Protein AF-A0A0D8BU21-F1 (afdb_monomer_lite)

Sequence (133 aa):
MILLAIDSSFLGHYSDKFRKIHNTYLHLLGFDELIDLLNETTKADYLHIQEKYNLKSKIIMNDEGYLETDVALAELQEFFDFPIELPNKQFTLMAQFKTQDAYTYQIQSKDQIPNLISFALTGTRKMKYTTLC

Foldseek 3Di:
DLVCLAVVLLVQCVDPVRNVVSCVVCVVVVNVVVVVVSVVDDSVVSVVVCVVQVNVWDFDADPQQFTDTSGNLVVVVVVDPDRRDGDPDGDDDDFDKDKDKDFCVVPVDPVVPPQWDDKDDPDPGMIMTMHTD

Secondary structure (DSSP, 8-state):
-HHHHGGGGGGGTT-TTTHHHHHHHHHHTT-HHHHHHHHHS-HHHHHHHHHHTTTTPPEEE-TTS-EEE-S-HHHHGGG-SS--------------EEEEEEETTT-S-GGGSTTEEEEEEEETTEEEEEEE-

Structure (mmCIF, N/CA/C/O backbone):
data_AF-A0A0D8BU21-F1
#
_entry.id   AF-A0A0D8BU21-F1
#
loop_
_atom_site.group_PDB
_atom_site.id
_atom_site.type_symbol
_atom_site.label_atom_id
_atom_site.label_alt_id
_atom_site.label_comp_id
_atom_site.label_asym_id
_atom_site.label_entity_id
_atom_site.label_seq_id
_atom_site.pdbx_PDB_ins_code
_atom_site.Cartn_x
_atom_site.Cartn_y
_atom_site.Cartn_z
_atom_site.occupancy
_atom_site.B_iso_or_equiv
_atom_site.auth_seq_id
_atom_site.auth_comp_id
_atom_site.auth_asym_id
_atom_site.auth_atom_id
_atom_site.pdbx_PDB_model_num
ATOM 1 N N . MET A 1 1 ? -12.806 -0.632 10.984 1.00 91.69 1 MET A N 1
ATOM 2 C CA . MET A 1 1 ? -11.362 -0.368 11.220 1.00 91.69 1 MET A CA 1
ATOM 3 C C . MET A 1 1 ? -10.439 -1.155 10.287 1.00 91.69 1 MET A C 1
ATOM 5 O O . MET A 1 1 ? -9.543 -0.541 9.727 1.00 91.69 1 MET A O 1
ATOM 9 N N . ILE A 1 2 ? -10.638 -2.468 10.078 1.00 94.62 2 ILE A N 1
ATOM 10 C CA . ILE A 1 2 ? -9.754 -3.300 9.226 1.00 94.62 2 ILE A CA 1
ATOM 11 C C . ILE A 1 2 ? -9.580 -2.726 7.816 1.00 94.62 2 ILE A C 1
ATOM 13 O O . ILE A 1 2 ? -8.449 -2.563 7.375 1.00 94.62 2 ILE A O 1
ATOM 17 N N . LEU A 1 3 ? -10.670 -2.321 7.154 1.00 93.06 3 LEU A N 1
ATOM 18 C CA . LEU A 1 3 ? -10.612 -1.719 5.815 1.00 93.06 3 LEU A CA 1
ATOM 19 C C . LEU A 1 3 ? -9.682 -0.491 5.741 1.00 93.06 3 LEU A C 1
ATOM 21 O O . LEU A 1 3 ? -8.971 -0.306 4.759 1.00 93.06 3 LEU A O 1
ATOM 25 N N . LEU A 1 4 ? -9.642 0.315 6.805 1.00 96.62 4 LEU A N 1
ATOM 26 C CA . LEU A 1 4 ? -8.767 1.485 6.906 1.00 96.62 4 LEU A CA 1
ATOM 27 C C . LEU A 1 4 ? -7.313 1.116 7.247 1.00 96.62 4 LEU A C 1
ATOM 29 O O . LEU A 1 4 ? -6.389 1.869 6.947 1.00 96.62 4 LEU A O 1
ATOM 33 N N . ALA A 1 5 ? -7.098 -0.034 7.889 1.00 96.81 5 ALA A N 1
ATOM 34 C CA . ALA A 1 5 ? -5.773 -0.549 8.213 1.00 96.81 5 ALA A CA 1
ATOM 35 C C . ALA A 1 5 ? -5.078 -1.185 6.993 1.00 96.81 5 ALA A C 1
ATOM 37 O O . ALA A 1 5 ? -3.846 -1.212 6.945 1.00 96.81 5 ALA A O 1
ATOM 38 N N . ILE A 1 6 ? -5.833 -1.648 5.989 1.00 91.75 6 ILE A N 1
ATOM 39 C CA . ILE A 1 6 ? -5.282 -2.154 4.723 1.00 91.75 6 ILE A CA 1
ATOM 40 C C . ILE A 1 6 ? -4.519 -1.032 4.007 1.00 91.75 6 ILE A C 1
ATOM 42 O O . ILE A 1 6 ? -4.989 0.103 3.916 1.00 91.75 6 ILE A O 1
ATOM 46 N N . ASP A 1 7 ? -3.302 -1.350 3.558 1.00 87.62 7 ASP A N 1
ATOM 47 C CA . ASP A 1 7 ? -2.354 -0.433 2.902 1.00 87.62 7 ASP A CA 1
ATOM 48 C C . ASP A 1 7 ? -2.128 0.904 3.642 1.00 87.62 7 ASP A C 1
ATOM 50 O O . ASP A 1 7 ? -1.687 1.907 3.091 1.00 87.62 7 ASP A O 1
ATOM 54 N N . SER A 1 8 ? -2.396 0.924 4.952 1.00 95.06 8 SER A N 1
ATOM 55 C CA . SER A 1 8 ? -2.289 2.117 5.797 1.00 95.06 8 SER A CA 1
ATOM 56 C C . SER A 1 8 ? -3.138 3.306 5.315 1.00 95.06 8 SER A C 1
ATOM 58 O O . SER A 1 8 ? -2.726 4.455 5.500 1.00 95.06 8 SER A O 1
ATOM 60 N N . SER A 1 9 ? -4.311 3.061 4.718 1.00 94.00 9 SER A N 1
ATOM 61 C CA . SER A 1 9 ? -5.157 4.130 4.161 1.00 94.00 9 SER A CA 1
ATOM 62 C C . SER A 1 9 ? -5.523 5.200 5.204 1.00 94.00 9 SER A C 1
ATOM 64 O O . SER A 1 9 ? -5.494 6.392 4.895 1.00 94.00 9 SER A O 1
ATOM 66 N N . PHE A 1 10 ? -5.673 4.807 6.477 1.00 97.38 10 PHE A N 1
ATOM 67 C CA . PHE A 1 10 ? -5.871 5.708 7.621 1.00 97.38 10 PHE A CA 1
ATOM 68 C C . PHE A 1 10 ? -4.835 6.849 7.737 1.00 97.38 10 PHE A C 1
ATOM 70 O O . PHE A 1 10 ? -5.139 7.905 8.292 1.00 97.38 10 PHE A O 1
ATOM 77 N N . LEU A 1 11 ? -3.605 6.684 7.224 1.00 97.56 11 LEU A N 1
ATOM 78 C CA . LEU A 1 11 ? -2.532 7.681 7.360 1.00 97.56 11 LEU A CA 1
ATOM 79 C C . LEU A 1 11 ? -2.892 9.038 6.753 1.00 97.56 11 LEU A C 1
ATOM 81 O O . LEU A 1 11 ? -2.426 10.065 7.252 1.00 97.56 11 LEU A O 1
ATOM 85 N N . GLY A 1 12 ? -3.707 9.049 5.694 1.00 96.81 12 GLY A N 1
ATOM 86 C CA . GLY A 1 12 ? -4.138 10.282 5.044 1.00 96.81 12 GLY A CA 1
ATOM 87 C C . GLY A 1 12 ? -4.897 11.195 6.004 1.00 96.81 12 GLY A C 1
ATOM 88 O O . GLY A 1 12 ? -4.638 12.397 6.029 1.00 96.81 12 GLY A O 1
ATOM 89 N N . HIS A 1 13 ? -5.758 10.622 6.846 1.00 97.81 13 HIS A N 1
ATOM 90 C CA . HIS A 1 13 ? -6.547 11.355 7.833 1.00 97.81 13 HIS A CA 1
ATOM 91 C C . HIS A 1 13 ? -5.686 12.016 8.920 1.00 97.81 13 HIS A C 1
ATOM 93 O O . HIS A 1 13 ? -5.941 13.154 9.300 1.00 97.81 13 HIS A O 1
ATOM 99 N N . TYR A 1 14 ? -4.625 11.350 9.385 1.00 97.38 14 TYR A N 1
ATOM 100 C CA . TYR A 1 14 ? -3.750 11.861 10.454 1.00 97.38 14 TYR A CA 1
ATOM 101 C C . TYR A 1 14 ? -2.590 12.734 9.952 1.00 97.38 14 TYR A C 1
ATOM 103 O O . TYR A 1 14 ? -1.645 13.003 10.693 1.00 97.38 14 TYR A O 1
ATOM 111 N N . SER A 1 15 ? -2.621 13.162 8.689 1.00 96.69 15 SER A N 1
ATOM 112 C CA . SER A 1 15 ? -1.626 14.066 8.117 1.00 96.69 15 SER A CA 1
ATOM 113 C C . SER A 1 15 ? -2.258 15.409 7.783 1.00 96.69 15 SER A C 1
ATOM 115 O O . SER A 1 15 ? -3.124 15.469 6.918 1.00 96.69 15 SER A O 1
ATOM 117 N N . ASP A 1 16 ? -1.768 16.509 8.359 1.00 95.62 16 ASP A N 1
ATOM 118 C CA . ASP A 1 16 ? -2.301 17.855 8.076 1.00 95.62 16 ASP A CA 1
ATOM 119 C C . ASP A 1 16 ? -2.316 18.193 6.579 1.00 95.62 16 ASP A C 1
ATOM 121 O O . ASP A 1 16 ? -3.250 18.815 6.072 1.00 95.62 16 ASP A O 1
ATOM 125 N N . LYS A 1 17 ? -1.301 17.720 5.847 1.00 95.94 17 LYS A N 1
ATOM 126 C CA . LYS A 1 17 ? -1.173 17.917 4.400 1.00 95.94 17 LYS A CA 1
ATOM 127 C C . LYS A 1 17 ? -2.229 17.152 3.598 1.00 95.94 17 LYS A C 1
ATOM 129 O O . LYS A 1 17 ? -2.663 17.639 2.556 1.00 95.94 17 LYS A O 1
ATOM 134 N N . PHE A 1 18 ? -2.604 15.952 4.040 1.00 96.25 18 PHE A N 1
ATOM 135 C CA . PHE A 1 18 ? -3.422 15.029 3.249 1.00 96.25 18 PHE A CA 1
ATOM 136 C C . PHE A 1 18 ? -4.840 14.833 3.789 1.00 96.25 18 PHE A C 1
ATOM 138 O O . PHE A 1 18 ? -5.697 14.404 3.021 1.00 96.25 18 PHE A O 1
ATOM 145 N N . ARG A 1 19 ? -5.132 15.227 5.035 1.00 97.44 19 ARG A N 1
ATOM 146 C CA . ARG A 1 19 ? -6.412 14.977 5.718 1.00 97.44 19 ARG A CA 1
ATOM 147 C C . ARG A 1 19 ? -7.608 15.448 4.913 1.00 97.44 19 ARG A C 1
ATOM 149 O O . ARG A 1 19 ? -8.554 14.694 4.715 1.00 97.44 19 ARG A O 1
ATOM 156 N N . LYS A 1 20 ? -7.548 16.681 4.398 1.00 97.81 20 LYS A N 1
ATOM 157 C CA . LYS A 1 20 ? -8.630 17.245 3.580 1.00 97.81 20 LYS A CA 1
ATOM 158 C C . LYS A 1 20 ? -8.884 16.398 2.333 1.00 97.81 20 LYS A C 1
ATOM 160 O O . LYS A 1 20 ? -10.029 16.081 2.036 1.00 97.81 20 LYS A O 1
ATOM 165 N N . ILE A 1 21 ? -7.820 16.045 1.613 1.00 97.69 21 ILE A N 1
ATOM 166 C CA . ILE A 1 21 ? -7.899 15.280 0.363 1.00 97.69 21 ILE A CA 1
ATOM 167 C C . ILE A 1 21 ? -8.441 13.878 0.652 1.00 97.69 21 ILE A C 1
ATOM 169 O O . ILE A 1 21 ? -9.397 13.449 0.019 1.00 97.69 21 ILE A O 1
ATOM 173 N N . HIS A 1 22 ? -7.871 13.209 1.651 1.00 97.50 22 HIS A N 1
ATOM 174 C CA . HIS A 1 22 ? -8.278 11.883 2.093 1.00 97.50 22 HIS A CA 1
ATOM 175 C C . HIS A 1 22 ? -9.770 11.826 2.455 1.00 97.50 22 HIS A C 1
ATOM 177 O O . HIS A 1 22 ? -10.512 11.042 1.871 1.00 97.50 22 HIS A O 1
ATOM 183 N N . ASN A 1 23 ? -10.235 12.706 3.350 1.00 97.75 23 ASN A N 1
ATOM 184 C CA . ASN A 1 23 ? -11.636 12.713 3.779 1.00 97.75 23 ASN A CA 1
ATOM 185 C C . ASN A 1 23 ? -12.587 13.100 2.636 1.00 97.75 23 ASN A C 1
ATOM 187 O O . ASN A 1 23 ? -13.693 12.580 2.569 1.00 97.75 23 ASN A O 1
ATOM 191 N N . THR A 1 24 ? -12.149 13.957 1.704 1.00 98.25 24 THR A N 1
ATOM 192 C CA . THR A 1 24 ? -12.941 14.276 0.502 1.00 98.25 24 THR A CA 1
ATOM 193 C C . THR A 1 24 ? -13.174 13.027 -0.349 1.00 98.25 24 THR A C 1
ATOM 195 O O . THR A 1 24 ? -14.294 12.805 -0.794 1.00 98.25 24 THR A O 1
ATOM 198 N N . TYR A 1 25 ? -12.154 12.189 -0.559 1.00 97.44 25 TYR A N 1
ATOM 199 C CA . TYR A 1 25 ? -12.322 10.948 -1.320 1.00 97.44 25 TYR A CA 1
ATOM 200 C C . TYR A 1 25 ? -13.219 9.937 -0.608 1.00 97.44 25 TYR A C 1
ATOM 202 O O . TYR A 1 25 ? -14.055 9.331 -1.268 1.00 97.44 25 TYR A O 1
ATOM 210 N N . LEU A 1 26 ? -13.093 9.782 0.714 1.00 97.12 26 LEU A N 1
ATOM 211 C CA . LEU A 1 26 ? -14.002 8.915 1.472 1.00 97.12 26 LEU A CA 1
ATOM 212 C C . LEU A 1 26 ? -15.460 9.369 1.334 1.00 97.12 26 LEU A C 1
ATOM 214 O O . LEU A 1 26 ? -16.315 8.547 1.024 1.00 97.12 26 LEU A O 1
ATOM 218 N N . HIS A 1 27 ? -15.725 10.671 1.458 1.00 97.94 27 HIS A N 1
ATOM 219 C CA . HIS A 1 27 ? -17.063 11.232 1.263 1.00 97.94 27 HIS A CA 1
ATOM 220 C C . HIS A 1 27 ? -17.592 10.990 -0.160 1.00 97.94 27 HIS A C 1
ATOM 222 O O . HIS A 1 27 ? -18.709 10.517 -0.343 1.00 97.94 27 HIS A O 1
ATOM 228 N N . LEU A 1 28 ? -16.773 11.247 -1.188 1.00 98.12 28 LEU A N 1
ATOM 229 C CA . LEU A 1 28 ? -17.160 11.021 -2.589 1.00 98.12 28 LEU A CA 1
ATOM 230 C C . LEU A 1 28 ? -17.474 9.551 -2.901 1.00 98.12 28 LEU A C 1
ATOM 232 O O . LEU A 1 28 ? -18.259 9.277 -3.805 1.00 98.12 28 LEU A O 1
ATOM 236 N N . LEU A 1 29 ? -16.860 8.618 -2.171 1.00 96.75 29 LEU A N 1
ATOM 237 C CA . LEU A 1 29 ? -17.123 7.184 -2.276 1.00 96.75 29 LEU A CA 1
ATOM 238 C C . LEU A 1 29 ? -18.310 6.724 -1.408 1.00 96.75 29 LEU A C 1
ATOM 240 O O . LEU A 1 29 ? -18.659 5.549 -1.453 1.00 96.75 29 LEU A O 1
ATOM 244 N N . GLY A 1 30 ? -18.935 7.629 -0.645 1.00 97.25 30 GLY A N 1
ATOM 245 C CA . GLY A 1 30 ? -20.047 7.319 0.257 1.00 97.25 30 GLY A CA 1
ATOM 246 C C . GLY A 1 30 ? -19.620 6.626 1.552 1.00 97.25 30 GLY A C 1
ATOM 247 O O . GLY A 1 30 ? -20.410 5.901 2.147 1.00 97.25 30 GLY A O 1
ATOM 248 N N . PHE A 1 31 ? -18.372 6.815 1.985 1.00 96.88 31 PHE A N 1
ATOM 249 C CA . PHE A 1 31 ? -17.800 6.201 3.186 1.00 96.88 31 PHE A CA 1
ATOM 250 C C . PHE A 1 31 ? -17.710 7.176 4.367 1.00 96.88 31 PHE A C 1
ATOM 252 O O . PHE A 1 31 ? -16.705 7.206 5.080 1.00 96.88 31 PHE A O 1
ATOM 259 N N . ASP A 1 32 ? -18.747 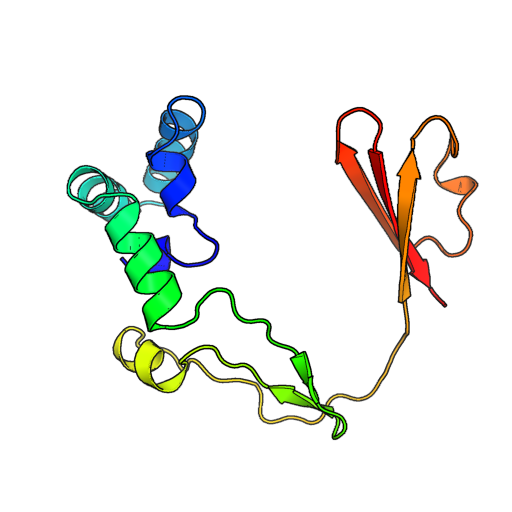7.986 4.579 1.00 97.44 32 ASP A N 1
ATOM 260 C CA . ASP A 1 32 ? -18.799 8.972 5.667 1.00 97.44 32 ASP A CA 1
ATOM 261 C C . ASP A 1 32 ? -18.602 8.335 7.051 1.00 97.44 32 ASP A C 1
ATOM 263 O O . ASP A 1 32 ? -17.837 8.847 7.864 1.00 97.44 32 ASP A O 1
ATOM 267 N N . GLU A 1 33 ? -19.160 7.144 7.273 1.00 97.38 33 GLU A N 1
ATOM 268 C CA . GLU A 1 33 ? -18.999 6.385 8.523 1.00 97.38 33 GLU A CA 1
ATOM 269 C C . GLU A 1 33 ? -17.526 6.059 8.838 1.00 97.38 33 GLU A C 1
ATOM 271 O O . GLU A 1 33 ? -17.123 5.978 9.999 1.00 97.38 33 GLU A O 1
ATOM 276 N N . LEU A 1 34 ? -16.679 5.899 7.811 1.00 97.44 34 LEU A N 1
ATOM 277 C CA . LEU A 1 34 ? -15.242 5.701 8.012 1.00 97.44 34 LEU A CA 1
ATOM 278 C C . LEU A 1 34 ? -14.548 6.992 8.454 1.00 97.44 34 LEU A C 1
ATOM 280 O O . LEU A 1 34 ? -13.552 6.923 9.171 1.00 97.44 34 LEU A O 1
ATOM 284 N N . ILE A 1 35 ? -15.053 8.158 8.041 1.00 97.94 35 ILE A N 1
ATOM 285 C CA . ILE A 1 35 ? -14.552 9.461 8.491 1.00 97.94 35 ILE A CA 1
ATOM 286 C C . ILE A 1 35 ? -14.891 9.655 9.969 1.00 97.94 35 ILE A C 1
ATOM 288 O O . ILE A 1 35 ? -14.008 10.046 10.733 1.00 97.94 35 ILE A O 1
ATOM 292 N N . ASP A 1 36 ? -16.124 9.342 10.370 1.00 98.25 36 ASP A N 1
ATOM 293 C CA . ASP A 1 36 ? -16.559 9.405 11.769 1.00 98.25 36 ASP A CA 1
ATOM 294 C C . ASP A 1 36 ? -15.690 8.502 12.648 1.00 98.25 36 ASP A C 1
ATOM 296 O O . ASP A 1 36 ? -15.085 8.965 13.615 1.00 98.25 36 ASP A O 1
ATOM 300 N N . LEU A 1 37 ? -15.490 7.251 12.226 1.00 98.00 37 LEU A N 1
ATOM 301 C CA . LEU A 1 37 ? -14.600 6.313 12.905 1.00 98.00 37 LEU A CA 1
ATOM 302 C C . LEU A 1 37 ? -13.163 6.847 13.034 1.00 98.00 37 LEU A C 1
ATOM 304 O O . LEU A 1 37 ? -12.537 6.688 14.081 1.00 98.00 37 LEU A O 1
ATOM 308 N N . LEU A 1 38 ? -12.613 7.477 11.991 1.00 98.00 38 LEU A N 1
ATOM 309 C CA . LEU A 1 38 ? -11.266 8.064 12.020 1.00 98.00 38 LEU A CA 1
ATOM 310 C C . LEU A 1 38 ? -11.151 9.243 12.993 1.00 98.00 38 LEU A C 1
ATOM 312 O O . LEU A 1 38 ? -10.098 9.411 13.609 1.00 98.00 38 LEU A O 1
ATOM 316 N N . ASN A 1 39 ? -12.219 10.027 13.162 1.00 98.00 39 ASN A N 1
ATOM 317 C CA . ASN A 1 39 ? -12.261 11.122 14.134 1.00 98.00 39 ASN A CA 1
ATOM 318 C C . ASN A 1 39 ? -12.272 10.610 15.588 1.00 98.00 39 ASN A C 1
ATOM 320 O O . ASN A 1 39 ? -11.799 11.310 16.482 1.00 98.00 39 ASN A O 1
ATOM 324 N N . GLU A 1 40 ? -12.796 9.404 15.821 1.00 98.06 40 GLU A N 1
ATOM 325 C CA . GLU A 1 40 ? -12.917 8.783 17.149 1.00 98.06 40 GLU A CA 1
ATOM 326 C C . GLU A 1 40 ? -11.749 7.857 17.515 1.00 98.06 40 GLU A C 1
ATOM 328 O O . GLU A 1 40 ? -11.634 7.403 18.653 1.00 98.06 40 GLU A O 1
ATOM 333 N N . THR A 1 41 ? -10.863 7.574 16.563 1.00 98.12 41 THR A N 1
ATOM 334 C CA . THR A 1 41 ? -9.739 6.645 16.729 1.00 98.12 41 THR A CA 1
ATOM 335 C C . THR A 1 41 ? -8.405 7.348 16.523 1.00 98.12 41 THR A C 1
ATOM 337 O O . THR A 1 41 ? -8.313 8.481 16.043 1.00 98.12 41 THR A O 1
ATOM 340 N N . THR A 1 42 ? -7.325 6.670 16.888 1.00 98.12 42 THR A N 1
ATOM 341 C CA . THR A 1 42 ? -5.957 7.155 16.745 1.00 98.12 42 THR A CA 1
ATOM 342 C C . THR A 1 42 ? -5.181 6.335 15.722 1.00 98.12 42 THR A C 1
ATOM 344 O O . THR A 1 42 ? -5.474 5.175 15.440 1.00 98.12 42 THR A O 1
ATOM 347 N N . LYS A 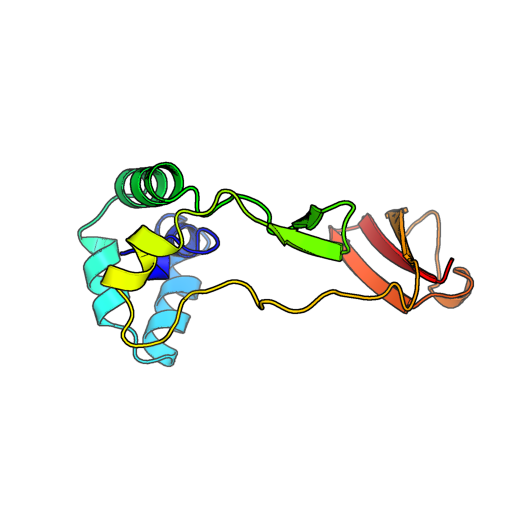1 43 ? -4.083 6.910 15.222 1.00 97.62 43 LYS A N 1
ATOM 348 C CA . LYS A 1 43 ? -3.106 6.189 14.394 1.00 97.62 43 LYS A CA 1
ATOM 349 C C . LYS A 1 43 ? -2.602 4.891 15.050 1.00 97.62 43 LYS A C 1
ATOM 351 O O . LYS A 1 43 ? -2.331 3.934 14.330 1.00 97.62 43 LYS A O 1
ATOM 356 N N . ALA A 1 44 ? -2.460 4.853 16.377 1.00 98.06 44 ALA A N 1
ATOM 357 C CA . ALA A 1 44 ? -1.970 3.671 17.086 1.00 98.06 44 ALA A CA 1
ATOM 358 C C . ALA A 1 44 ? -2.944 2.488 16.979 1.00 98.06 44 ALA A C 1
ATOM 360 O O . ALA A 1 44 ? -2.495 1.359 16.799 1.00 98.06 44 ALA A O 1
ATOM 361 N N . ASP A 1 45 ? -4.251 2.751 16.985 1.00 98.19 45 ASP A N 1
ATOM 362 C CA . ASP A 1 45 ? -5.277 1.709 16.893 1.00 98.19 45 ASP A CA 1
ATOM 363 C C . ASP A 1 45 ? -5.175 0.935 15.570 1.00 98.19 45 ASP A C 1
ATOM 365 O O . ASP A 1 45 ? -5.224 -0.294 15.541 1.00 98.19 45 ASP A O 1
ATOM 369 N N . TYR A 1 46 ? -4.942 1.642 14.461 1.00 9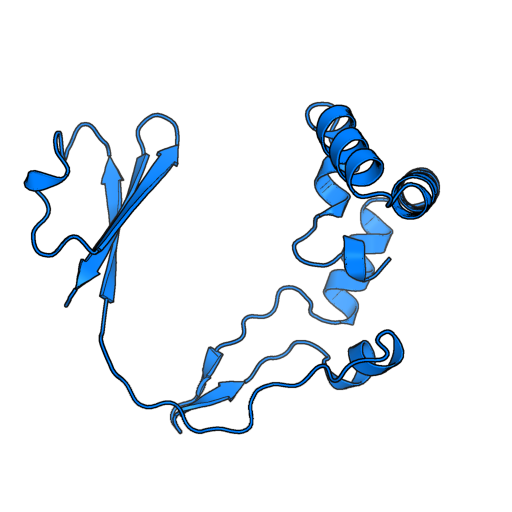8.25 46 TYR A N 1
ATOM 370 C CA . TYR A 1 46 ? -4.758 1.007 13.153 1.00 98.25 46 TYR A CA 1
ATOM 371 C C . TYR A 1 46 ? -3.418 0.288 13.022 1.00 98.25 46 TYR A C 1
ATOM 373 O O . TYR A 1 46 ? -3.360 -0.769 12.398 1.00 98.25 46 TYR A O 1
ATOM 381 N N . LEU A 1 47 ? -2.344 0.834 13.603 1.00 97.81 47 LEU A N 1
ATOM 382 C CA . LEU A 1 47 ? -1.047 0.153 13.631 1.00 97.81 47 LEU A CA 1
ATOM 383 C C . LEU A 1 47 ? -1.144 -1.168 14.400 1.00 97.81 47 LEU A C 1
ATOM 385 O O . LEU A 1 47 ? -0.655 -2.183 13.914 1.00 97.81 47 LEU A O 1
ATOM 389 N N . HIS A 1 48 ? -1.860 -1.178 15.524 1.00 98.06 48 HIS A N 1
ATOM 390 C CA . HIS A 1 48 ? -2.119 -2.395 16.283 1.00 98.06 48 HIS A CA 1
ATOM 391 C C . HIS A 1 48 ? -2.900 -3.435 15.466 1.00 98.06 48 HIS A C 1
ATOM 393 O O . HIS A 1 48 ? -2.549 -4.611 15.475 1.00 98.06 48 HIS A O 1
ATOM 399 N N . ILE A 1 49 ? -3.912 -3.019 14.694 1.00 97.62 49 ILE A N 1
ATOM 400 C CA . ILE A 1 49 ? -4.634 -3.915 13.771 1.00 97.62 49 ILE A CA 1
ATOM 401 C C . ILE A 1 49 ? -3.700 -4.470 12.688 1.00 97.62 49 ILE A C 1
ATOM 403 O O . ILE A 1 49 ? -3.754 -5.662 12.386 1.00 97.62 49 ILE A O 1
ATOM 407 N N . GLN A 1 50 ? -2.842 -3.627 12.103 1.00 97.69 50 GLN A N 1
ATOM 408 C CA . GLN A 1 50 ? -1.871 -4.067 11.098 1.00 97.69 50 GLN A CA 1
ATOM 409 C C . GLN A 1 50 ? -0.913 -5.122 11.650 1.00 97.69 50 GLN A C 1
ATOM 411 O O . GLN A 1 50 ? -0.613 -6.080 10.944 1.00 97.69 50 GLN A O 1
ATOM 416 N N . GLU A 1 51 ? -0.447 -4.947 12.885 1.00 97.00 51 GLU A N 1
ATOM 417 C CA . GLU A 1 51 ? 0.418 -5.905 13.573 1.00 97.00 51 GLU A CA 1
ATOM 418 C C . GLU A 1 51 ? -0.334 -7.193 13.910 1.00 97.00 51 GLU A C 1
ATOM 420 O O . GLU A 1 51 ? 0.135 -8.273 13.560 1.00 97.00 51 GLU A O 1
ATOM 425 N N . LYS A 1 52 ? -1.525 -7.084 14.513 1.00 97.44 52 LYS A N 1
ATOM 426 C CA . LYS A 1 52 ? -2.341 -8.228 14.940 1.00 97.44 52 LYS A CA 1
ATOM 427 C C . LYS A 1 52 ? -2.615 -9.206 13.799 1.00 97.44 52 LYS A C 1
ATOM 429 O O . LYS A 1 52 ? -2.418 -10.400 13.968 1.00 97.44 52 LYS A O 1
ATOM 434 N N . TYR A 1 53 ? -3.052 -8.697 12.649 1.00 97.00 53 TYR A N 1
ATOM 435 C CA . TYR A 1 53 ? -3.402 -9.533 11.493 1.00 97.00 53 TYR A CA 1
ATOM 436 C C . TYR A 1 53 ? -2.273 -9.651 10.466 1.00 97.00 53 TYR A C 1
ATOM 438 O O . TYR A 1 53 ? -2.475 -10.191 9.377 1.00 97.00 53 TYR A O 1
ATOM 446 N N . ASN A 1 54 ? -1.096 -9.114 10.794 1.00 96.88 54 ASN A N 1
ATOM 447 C CA . ASN A 1 54 ? 0.080 -9.109 9.938 1.00 96.88 54 ASN A CA 1
ATOM 448 C C . ASN A 1 54 ? -0.197 -8.555 8.523 1.00 96.88 54 ASN A C 1
ATOM 450 O O . ASN A 1 54 ? 0.303 -9.059 7.520 1.00 96.88 54 ASN A O 1
ATOM 454 N N . LEU A 1 55 ? -1.001 -7.487 8.431 1.00 95.88 55 LEU A N 1
ATOM 455 C CA . LEU A 1 55 ? -1.551 -6.949 7.172 1.00 95.88 55 LEU A CA 1
ATOM 456 C C . LEU A 1 55 ? -0.497 -6.413 6.191 1.00 95.88 55 LEU A C 1
ATOM 458 O O . LEU A 1 55 ? -0.821 -6.082 5.053 1.00 95.88 55 LEU A O 1
ATOM 462 N N . LYS A 1 56 ? 0.752 -6.266 6.638 1.00 94.56 56 LYS A N 1
ATOM 463 C CA . LYS A 1 56 ? 1.883 -5.816 5.814 1.00 94.56 56 LYS A CA 1
ATOM 464 C C . LYS A 1 56 ? 2.722 -6.965 5.263 1.00 94.56 56 LYS A C 1
ATOM 466 O O . LYS A 1 56 ? 3.677 -6.704 4.526 1.00 94.56 56 LYS A O 1
ATOM 471 N N . SER A 1 57 ? 2.400 -8.205 5.621 1.00 95.56 57 SER A N 1
ATOM 472 C CA . SER A 1 57 ? 3.100 -9.363 5.090 1.00 95.56 57 SER A CA 1
ATOM 473 C C . SER A 1 57 ? 2.898 -9.505 3.598 1.00 95.56 57 SER A C 1
ATOM 475 O O . SER A 1 57 ? 1.865 -9.156 3.028 1.00 95.56 57 SER A O 1
ATOM 477 N N . LYS A 1 58 ? 3.950 -9.993 2.947 1.00 95.44 58 LYS A N 1
ATOM 478 C CA . LYS A 1 58 ? 3.934 -10.211 1.509 1.00 95.44 58 LYS A CA 1
ATOM 479 C C . LYS A 1 58 ? 3.124 -11.462 1.199 1.00 95.44 58 LYS A C 1
ATOM 481 O O . LYS A 1 58 ? 3.116 -12.420 1.968 1.00 95.44 58 LYS A O 1
ATOM 486 N N . ILE A 1 59 ? 2.496 -11.447 0.034 1.00 96.06 59 ILE A N 1
ATOM 487 C CA . ILE A 1 59 ? 2.064 -12.664 -0.641 1.00 96.06 59 ILE A CA 1
ATOM 488 C C . ILE A 1 59 ? 3.199 -13.024 -1.594 1.00 96.06 59 ILE A C 1
ATOM 490 O O . ILE A 1 59 ? 3.568 -12.214 -2.450 1.00 96.06 59 ILE A O 1
ATOM 494 N N . ILE A 1 60 ? 3.801 -14.189 -1.395 1.00 95.50 60 ILE A N 1
ATOM 495 C CA . ILE A 1 60 ? 4.928 -14.680 -2.190 1.00 95.50 60 ILE A CA 1
ATOM 496 C C . ILE A 1 60 ? 4.571 -16.025 -2.808 1.00 95.50 60 ILE A C 1
ATOM 498 O O . ILE A 1 60 ? 3.610 -16.666 -2.404 1.00 95.50 60 ILE A O 1
ATOM 502 N N . MET A 1 61 ? 5.319 -16.420 -3.831 1.00 95.06 61 MET A N 1
ATOM 503 C CA . MET A 1 61 ? 5.203 -17.741 -4.433 1.00 95.06 61 MET A CA 1
ATOM 504 C C . MET A 1 61 ? 6.292 -18.633 -3.845 1.00 95.06 61 MET A C 1
ATOM 506 O O . MET A 1 61 ? 7.451 -18.217 -3.817 1.00 95.06 61 MET A O 1
ATOM 510 N N . ASN A 1 62 ? 5.918 -19.825 -3.392 1.00 94.12 62 ASN A N 1
ATOM 511 C CA . ASN A 1 62 ? 6.850 -20.821 -2.882 1.00 94.12 62 ASN A CA 1
ATOM 512 C C . ASN A 1 62 ? 7.555 -21.581 -4.022 1.00 94.12 62 ASN A C 1
ATOM 514 O O . ASN A 1 62 ? 7.218 -21.426 -5.200 1.00 94.12 62 ASN A O 1
ATOM 518 N N . ASP A 1 63 ? 8.519 -22.435 -3.670 1.00 93.00 63 ASP A N 1
ATOM 519 C CA . ASP A 1 63 ? 9.306 -23.218 -4.637 1.00 93.00 63 ASP A CA 1
ATOM 520 C C . ASP A 1 63 ? 8.460 -24.218 -5.452 1.00 93.00 63 ASP A C 1
ATOM 522 O O . ASP A 1 63 ? 8.863 -24.650 -6.532 1.00 93.00 63 ASP A O 1
ATOM 526 N N . GLU A 1 64 ? 7.266 -24.561 -4.965 1.00 93.62 64 GLU A N 1
ATOM 527 C CA . GLU A 1 64 ? 6.312 -25.448 -5.636 1.00 93.62 64 GLU A CA 1
ATOM 528 C C . GLU A 1 64 ? 5.362 -24.694 -6.585 1.00 93.62 64 GLU A C 1
ATOM 530 O O . GLU A 1 64 ? 4.598 -25.321 -7.319 1.00 93.62 64 GLU A O 1
ATOM 535 N N . GLY A 1 65 ? 5.415 -23.358 -6.622 1.00 94.56 65 GLY A N 1
ATOM 536 C CA . GLY A 1 65 ? 4.580 -22.524 -7.487 1.00 94.56 65 GLY A CA 1
ATOM 537 C C . GLY A 1 65 ? 3.207 -22.174 -6.906 1.00 94.56 65 GLY A C 1
ATOM 538 O O . GLY A 1 65 ? 2.325 -21.768 -7.660 1.00 94.56 65 GLY A O 1
ATOM 539 N N . TYR A 1 66 ? 2.996 -22.311 -5.598 1.00 96.44 66 TYR A N 1
ATOM 540 C CA . TYR A 1 66 ? 1.776 -21.876 -4.907 1.00 96.44 66 TYR A CA 1
ATOM 541 C C . TYR A 1 66 ? 2.003 -20.553 -4.178 1.00 96.44 66 TYR A C 1
ATOM 543 O O . TYR A 1 66 ? 3.128 -20.232 -3.800 1.00 96.44 66 TYR A O 1
ATOM 551 N N . LEU A 1 67 ? 0.937 -19.773 -3.981 1.00 97.06 67 LEU A N 1
ATOM 552 C CA . LEU A 1 67 ? 1.020 -18.564 -3.166 1.00 97.06 67 LEU A CA 1
ATOM 553 C C . LEU A 1 67 ? 0.983 -18.915 -1.678 1.00 97.06 67 LEU A C 1
ATOM 555 O O . LEU A 1 67 ? 0.183 -19.743 -1.250 1.00 97.06 67 LEU A O 1
ATOM 559 N N . GLU A 1 68 ? 1.792 -18.213 -0.897 1.00 96.38 68 GLU A N 1
ATOM 560 C CA . GLU A 1 68 ? 1.818 -18.264 0.561 1.00 96.38 68 GLU A CA 1
ATOM 561 C C . GLU A 1 68 ? 1.896 -16.849 1.145 1.00 96.38 68 GLU A C 1
ATOM 563 O O . GLU A 1 68 ? 2.334 -15.893 0.492 1.00 96.38 68 GLU A O 1
ATOM 568 N N . THR A 1 69 ? 1.423 -16.695 2.379 1.00 97.38 69 THR A N 1
ATOM 569 C CA . THR A 1 69 ? 1.494 -15.432 3.111 1.00 97.38 69 THR A CA 1
ATOM 570 C C . THR A 1 69 ? 1.385 -15.663 4.609 1.00 97.38 69 THR A C 1
ATOM 572 O O . THR A 1 69 ? 0.704 -16.587 5.046 1.00 97.38 69 THR A O 1
ATOM 575 N N . ASP A 1 70 ? 1.987 -14.762 5.379 1.00 97.25 70 ASP A N 1
ATOM 576 C CA . ASP A 1 70 ? 1.846 -14.724 6.835 1.00 97.25 70 ASP A CA 1
ATOM 577 C C . ASP A 1 70 ? 0.686 -13.819 7.295 1.00 97.25 70 ASP A C 1
ATOM 579 O O . ASP A 1 70 ? 0.532 -13.573 8.493 1.00 97.25 70 ASP A O 1
ATOM 583 N N . VAL A 1 71 ? -0.104 -13.255 6.369 1.00 97.00 71 VAL A N 1
ATOM 584 C CA . VAL A 1 71 ? -1.342 -12.532 6.710 1.00 97.00 71 VAL A CA 1
ATOM 585 C C . VAL A 1 71 ? -2.320 -13.505 7.374 1.00 97.00 71 VAL A C 1
ATOM 587 O O . VAL A 1 71 ? -2.538 -14.609 6.875 1.00 97.00 71 VAL A O 1
ATOM 590 N N . ALA A 1 72 ? -2.962 -13.085 8.464 1.00 96.69 72 ALA A N 1
ATOM 591 C CA . ALA A 1 72 ? -3.913 -13.904 9.219 1.00 96.69 72 ALA A CA 1
ATOM 592 C C . ALA A 1 72 ? -5.278 -14.040 8.502 1.00 96.69 72 ALA A C 1
ATOM 594 O O . ALA A 1 72 ? -6.306 -13.585 9.001 1.00 96.69 72 ALA A O 1
ATOM 595 N N . LEU A 1 73 ? -5.301 -14.646 7.307 1.00 96.19 73 LEU A N 1
ATOM 596 C CA . LEU A 1 73 ? -6.485 -14.723 6.433 1.00 96.19 73 LEU A CA 1
ATOM 597 C C . LEU A 1 73 ? -7.690 -15.387 7.116 1.00 96.19 73 LEU A C 1
ATOM 599 O O . LEU A 1 73 ? -8.807 -14.895 6.990 1.00 96.19 73 LEU A O 1
ATOM 603 N N . ALA A 1 74 ? -7.456 -16.454 7.887 1.00 95.44 74 ALA A N 1
ATOM 604 C CA . ALA A 1 74 ? -8.513 -17.161 8.609 1.00 95.44 74 ALA A CA 1
ATOM 605 C C . ALA A 1 74 ? -9.210 -16.269 9.650 1.00 95.44 74 ALA A C 1
ATOM 607 O O . ALA A 1 74 ? -10.430 -16.296 9.753 1.00 95.44 74 ALA A O 1
ATOM 608 N N . GLU A 1 75 ? -8.453 -15.442 10.377 1.00 95.75 75 GLU A N 1
ATOM 609 C CA . GLU A 1 75 ? -9.030 -14.490 11.333 1.00 95.75 75 GLU A CA 1
ATOM 610 C C . GLU A 1 75 ? -9.710 -13.317 10.617 1.00 95.75 75 GLU A C 1
ATOM 612 O O . GLU A 1 75 ? -10.728 -12.805 11.075 1.00 95.75 75 GLU A O 1
ATOM 617 N N . LEU A 1 76 ? -9.167 -12.879 9.475 1.00 95.56 76 LEU A N 1
ATOM 618 C CA . LEU A 1 76 ? -9.773 -11.812 8.681 1.00 95.56 76 LEU A CA 1
ATOM 619 C C . LEU A 1 76 ? -11.119 -12.223 8.079 1.00 95.56 76 LEU A C 1
ATOM 621 O O . LEU A 1 76 ? -11.988 -11.366 7.934 1.00 95.56 76 LEU A O 1
ATOM 625 N N . GLN A 1 77 ? -11.310 -13.507 7.767 1.00 95.88 77 GLN A N 1
ATOM 626 C CA . GLN A 1 77 ? -12.563 -14.034 7.227 1.00 95.88 77 GLN A CA 1
ATOM 627 C C . GLN A 1 77 ? -13.777 -13.709 8.111 1.00 95.88 77 GLN A C 1
ATOM 629 O O . GLN A 1 77 ? -14.865 -13.509 7.580 1.00 95.88 77 GLN A O 1
ATOM 634 N N . GLU A 1 78 ? -13.602 -13.595 9.431 1.00 95.12 78 GLU A N 1
ATOM 635 C CA . GLU A 1 78 ? -14.679 -13.269 10.380 1.00 95.12 78 GLU A CA 1
ATOM 636 C C . GLU A 1 78 ? -15.305 -11.881 10.147 1.00 95.12 78 GLU A C 1
ATOM 638 O O . GLU A 1 78 ? -16.402 -11.608 10.630 1.00 95.12 78 GLU A O 1
ATOM 643 N N . PHE A 1 79 ? -14.624 -10.997 9.408 1.00 93.62 79 PHE A N 1
ATOM 644 C CA . PHE A 1 79 ? -15.060 -9.620 9.157 1.00 93.62 79 PHE A CA 1
ATOM 645 C C . PHE A 1 79 ? -15.646 -9.394 7.761 1.00 93.62 79 PHE A C 1
ATOM 647 O O . PHE A 1 79 ? -16.106 -8.286 7.475 1.00 93.62 79 PHE A O 1
ATOM 654 N N . PHE A 1 80 ? -15.594 -10.396 6.881 1.00 92.62 80 PHE A N 1
ATOM 655 C CA . PHE A 1 80 ? -16.015 -10.266 5.490 1.00 92.62 80 PHE A CA 1
ATOM 656 C C . PHE A 1 80 ? -16.981 -11.387 5.107 1.00 92.62 80 PHE A C 1
ATOM 658 O O . PHE A 1 80 ? -16.695 -12.564 5.302 1.00 92.62 80 PHE A O 1
ATOM 665 N N . ASP A 1 81 ? -18.090 -11.022 4.464 1.00 93.81 81 ASP A N 1
ATOM 666 C CA . ASP A 1 81 ? -19.088 -11.979 3.960 1.00 93.81 81 ASP A CA 1
ATOM 667 C C . ASP A 1 81 ? -18.669 -12.660 2.642 1.00 93.81 81 ASP A C 1
ATOM 669 O O . ASP A 1 81 ? -19.433 -13.420 2.046 1.00 93.81 81 ASP A O 1
ATOM 673 N N . PHE A 1 82 ? -17.460 -12.373 2.155 1.00 93.56 82 PHE A N 1
ATOM 674 C CA . PHE A 1 82 ? -16.879 -12.994 0.970 1.00 93.56 82 PHE A CA 1
ATOM 675 C C . PHE A 1 82 ? -15.602 -13.766 1.330 1.00 93.56 82 PHE A C 1
ATOM 677 O O . PHE A 1 82 ? -14.917 -13.386 2.282 1.00 93.56 82 PHE A O 1
ATOM 684 N N . PRO A 1 83 ? -15.262 -14.836 0.584 1.00 94.88 83 PRO A N 1
ATOM 685 C CA . PRO A 1 83 ? -14.063 -15.622 0.854 1.00 94.88 83 PRO A CA 1
ATOM 686 C C . PRO A 1 83 ? -12.777 -14.789 0.767 1.00 94.88 83 PRO A C 1
ATOM 688 O O . PRO A 1 83 ? -12.519 -14.130 -0.243 1.00 94.88 83 PRO A O 1
ATOM 691 N N . ILE A 1 84 ? -11.962 -14.857 1.819 1.00 94.31 84 ILE A N 1
ATOM 692 C CA . ILE A 1 84 ? -10.621 -14.279 1.916 1.00 94.31 84 ILE A CA 1
ATOM 693 C C . ILE A 1 84 ? -9.618 -15.434 1.927 1.00 94.31 84 ILE A C 1
ATOM 695 O O . ILE A 1 84 ? -9.244 -15.955 2.976 1.00 94.31 84 ILE A O 1
ATOM 699 N N . GLU A 1 85 ? -9.181 -15.851 0.743 1.00 94.81 85 GLU A N 1
ATOM 700 C CA . GLU A 1 85 ? -8.274 -16.988 0.581 1.00 94.81 85 GLU A CA 1
ATOM 701 C C . GLU A 1 85 ? -7.261 -16.763 -0.546 1.00 94.81 85 GLU A C 1
ATOM 703 O O . GLU A 1 85 ? -7.485 -15.980 -1.475 1.00 94.81 85 GLU A O 1
ATOM 708 N N . LEU A 1 86 ? -6.126 -17.461 -0.463 1.00 95.62 86 LEU A N 1
ATOM 709 C CA . LEU A 1 86 ? -5.199 -17.555 -1.586 1.00 95.62 86 LEU A CA 1
ATOM 710 C C . LEU A 1 86 ? -5.755 -18.542 -2.625 1.00 95.62 86 LEU A C 1
ATOM 712 O O . LEU A 1 86 ? -6.353 -19.554 -2.258 1.00 95.62 86 LEU A O 1
ATOM 716 N N . PRO A 1 87 ? -5.530 -18.307 -3.927 1.00 94.81 87 PRO A N 1
ATOM 717 C CA . PRO A 1 87 ? -5.916 -19.265 -4.951 1.00 94.81 87 PRO A CA 1
ATOM 718 C C . PRO A 1 87 ? -5.166 -20.590 -4.765 1.00 94.81 87 PRO A C 1
ATOM 720 O O . PRO A 1 87 ? -3.939 -20.620 -4.734 1.00 94.81 87 PRO A O 1
ATOM 723 N N . ASN A 1 88 ? -5.897 -21.704 -4.753 1.00 93.00 88 ASN A N 1
ATOM 724 C CA . ASN A 1 88 ? -5.318 -23.048 -4.664 1.00 93.00 88 ASN A CA 1
ATOM 725 C C . ASN A 1 88 ? -4.884 -23.594 -6.041 1.00 93.00 88 ASN A C 1
ATOM 727 O O . ASN A 1 88 ? -5.245 -24.699 -6.446 1.00 93.00 88 ASN A O 1
ATOM 731 N N . LYS A 1 89 ? -4.190 -22.768 -6.828 1.00 95.38 89 LYS A N 1
ATOM 732 C CA . LYS A 1 89 ? -3.697 -23.132 -8.162 1.00 95.38 89 LYS A CA 1
ATOM 733 C C . LYS A 1 89 ? -2.191 -22.958 -8.216 1.00 95.38 89 LYS A C 1
ATOM 735 O O . LYS A 1 89 ? -1.670 -21.950 -7.750 1.00 95.38 89 LYS A O 1
ATOM 740 N N . GLN A 1 90 ? -1.531 -23.916 -8.853 1.00 96.44 90 GLN A N 1
ATOM 741 C CA . GLN A 1 90 ? -0.117 -23.812 -9.169 1.00 96.44 90 GLN A CA 1
ATOM 742 C C . GLN A 1 90 ? 0.087 -22.804 -10.307 1.00 96.44 90 GLN A C 1
ATOM 744 O O . GLN A 1 90 ? -0.587 -22.864 -11.340 1.00 96.44 90 GLN A O 1
ATOM 749 N N . PHE A 1 91 ? 1.021 -21.883 -10.119 1.00 94.88 91 PHE A N 1
ATOM 750 C CA . PHE A 1 91 ? 1.436 -20.908 -11.114 1.00 94.88 91 PHE A CA 1
ATOM 751 C C . PHE A 1 91 ? 2.620 -21.447 -11.917 1.00 94.88 91 PHE A C 1
ATOM 753 O O . PHE A 1 91 ? 3.555 -22.033 -11.378 1.00 94.88 91 PHE A O 1
ATOM 760 N N . THR A 1 92 ? 2.599 -21.208 -13.227 1.00 93.19 92 THR A N 1
ATOM 761 C CA . THR A 1 92 ? 3.717 -21.514 -14.126 1.00 93.19 92 THR A CA 1
ATOM 762 C C . THR A 1 92 ? 4.417 -20.230 -14.537 1.00 93.19 92 THR A C 1
ATOM 764 O O . THR A 1 92 ? 3.760 -19.248 -14.895 1.00 93.19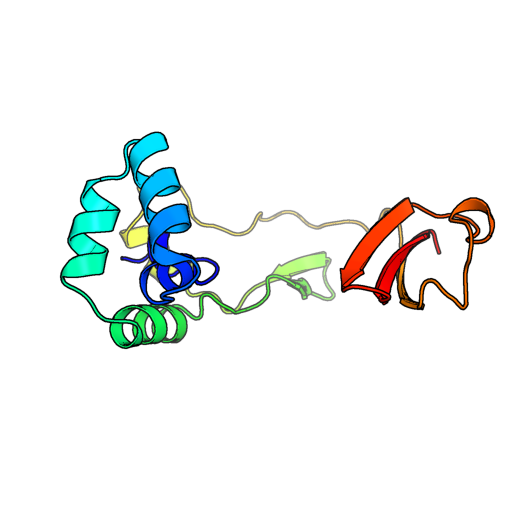 92 THR A O 1
ATOM 767 N N . LEU A 1 93 ? 5.748 -20.241 -14.547 1.00 91.00 93 LEU A N 1
ATOM 768 C CA . LEU A 1 93 ? 6.532 -19.101 -15.006 1.00 91.00 93 LEU A CA 1
ATOM 769 C C . LEU A 1 93 ? 6.239 -18.806 -16.486 1.00 91.00 93 LEU A C 1
ATOM 771 O O . LEU A 1 93 ? 6.529 -19.625 -17.352 1.00 91.00 93 LEU A O 1
ATOM 775 N N . MET A 1 94 ? 5.696 -17.621 -16.771 1.00 91.69 94 MET A N 1
ATOM 776 C CA . MET A 1 94 ? 5.439 -17.170 -18.146 1.00 91.69 94 MET A CA 1
ATOM 777 C C . MET A 1 94 ? 6.528 -16.240 -18.683 1.00 91.69 94 MET A C 1
ATOM 779 O O . MET A 1 94 ? 6.921 -16.352 -19.839 1.00 91.69 94 MET A O 1
ATOM 783 N N . ALA A 1 95 ? 6.998 -15.302 -17.862 1.00 91.75 95 ALA A N 1
ATOM 784 C CA . ALA A 1 95 ? 8.003 -14.317 -18.238 1.00 91.75 95 ALA A CA 1
ATOM 785 C C . ALA A 1 95 ? 8.774 -13.857 -17.000 1.00 91.75 95 ALA A C 1
ATOM 787 O O . ALA A 1 95 ? 8.229 -13.827 -15.894 1.00 91.75 95 ALA A O 1
ATOM 788 N N . GLN A 1 96 ? 10.033 -13.473 -17.197 1.00 93.00 96 GLN A N 1
ATOM 789 C CA . GLN A 1 96 ? 10.858 -12.856 -16.167 1.00 93.00 96 GLN A CA 1
ATOM 790 C C . GLN A 1 96 ? 11.138 -11.408 -16.534 1.00 93.00 96 GLN A C 1
ATOM 792 O O . GLN A 1 96 ? 11.394 -11.074 -17.689 1.00 93.00 96 GLN A O 1
ATOM 797 N N . PHE A 1 97 ? 11.101 -10.550 -15.525 1.00 94.94 97 PHE A N 1
ATOM 798 C CA . PHE A 1 97 ? 11.324 -9.130 -15.696 1.00 94.94 97 PHE A CA 1
ATOM 799 C C . PHE A 1 97 ? 12.389 -8.646 -14.729 1.00 94.94 97 PHE A C 1
ATOM 801 O O . PHE A 1 97 ? 12.461 -9.091 -13.582 1.00 94.94 97 PHE A O 1
ATOM 808 N N . LYS A 1 98 ? 13.177 -7.670 -15.170 1.00 96.06 98 LYS A N 1
ATOM 809 C CA . LYS A 1 98 ? 14.177 -7.010 -14.340 1.00 96.06 98 LYS A CA 1
ATOM 810 C C . LYS A 1 98 ? 13.751 -5.582 -14.071 1.00 96.06 98 LYS A C 1
ATOM 812 O O . LYS A 1 98 ? 13.537 -4.806 -14.998 1.00 96.06 98 LYS A O 1
ATOM 817 N N . THR A 1 99 ? 13.658 -5.230 -12.794 1.00 95.06 99 THR A N 1
ATOM 818 C CA . THR A 1 99 ? 13.395 -3.851 -12.376 1.00 95.06 99 THR A CA 1
ATOM 819 C C . THR A 1 99 ? 14.703 -3.143 -12.054 1.00 95.06 99 THR A C 1
ATOM 821 O O . THR A 1 99 ? 15.586 -3.722 -11.424 1.00 95.06 99 THR A O 1
ATOM 824 N N . GLN A 1 100 ? 14.822 -1.894 -12.489 1.00 94.94 100 GLN A N 1
ATOM 825 C CA . GLN A 1 100 ? 15.992 -1.051 -12.279 1.00 94.94 100 GLN A CA 1
ATOM 826 C C . GLN A 1 100 ? 15.555 0.355 -11.866 1.00 94.94 100 GLN A C 1
ATOM 828 O O . GLN A 1 100 ? 14.529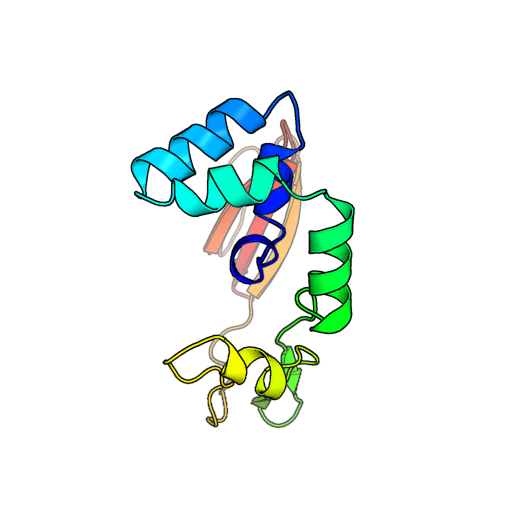 0.861 -12.325 1.00 94.94 100 GLN A O 1
ATOM 833 N N . ASP A 1 101 ? 16.352 0.982 -11.006 1.00 94.81 101 ASP A N 1
ATOM 834 C CA . ASP A 1 101 ? 16.214 2.386 -10.635 1.00 94.81 101 ASP A CA 1
ATOM 835 C C . ASP A 1 101 ? 17.309 3.197 -11.333 1.00 94.81 101 ASP A C 1
ATOM 837 O O . ASP A 1 101 ? 18.456 2.762 -11.440 1.00 94.81 101 ASP A O 1
ATOM 841 N N . ALA A 1 102 ? 16.961 4.386 -11.808 1.00 93.69 102 ALA A N 1
ATOM 842 C CA . ALA A 1 102 ? 17.894 5.296 -12.455 1.00 93.69 102 ALA A CA 1
ATOM 843 C C . ALA A 1 102 ? 17.499 6.750 -12.198 1.00 93.69 102 ALA A C 1
ATOM 845 O O . ALA A 1 102 ? 16.439 7.055 -11.640 1.00 93.69 102 ALA A O 1
ATOM 846 N N . TYR A 1 103 ? 18.362 7.664 -12.624 1.00 93.06 103 TYR A N 1
ATOM 847 C CA . TYR A 1 103 ? 18.051 9.083 -12.636 1.00 93.06 103 TYR A CA 1
ATOM 848 C C . TYR A 1 103 ? 17.770 9.580 -14.051 1.00 93.06 103 TYR A C 1
ATOM 850 O O . TYR A 1 103 ? 18.406 9.152 -15.013 1.00 93.06 103 TYR A O 1
ATOM 858 N N . THR A 1 104 ? 16.879 10.562 -14.170 1.00 90.06 104 THR A N 1
ATOM 859 C CA . THR A 1 104 ? 16.478 11.141 -15.466 1.00 90.06 104 THR A CA 1
ATOM 860 C C . THR A 1 104 ? 17.616 11.854 -16.200 1.00 90.06 104 THR A C 1
ATOM 862 O O . THR A 1 104 ? 17.502 12.129 -17.386 1.00 90.06 104 THR A O 1
ATOM 865 N N . TYR A 1 105 ? 18.728 12.159 -15.521 1.00 90.62 105 TYR A N 1
ATOM 866 C CA . TYR A 1 105 ? 19.914 12.714 -16.176 1.00 90.62 105 TYR A CA 1
ATOM 867 C C . TYR A 1 105 ? 20.824 11.643 -16.806 1.00 90.62 105 TYR A C 1
ATOM 869 O O . TYR A 1 105 ? 21.652 11.978 -17.650 1.00 90.62 105 TYR A O 1
ATOM 877 N N . GLN A 1 106 ? 20.697 10.375 -16.397 1.00 90.06 106 GLN A N 1
ATOM 878 C CA . GLN A 1 106 ? 21.473 9.253 -16.946 1.00 90.06 106 GLN A CA 1
ATOM 879 C C . GLN A 1 106 ? 20.834 8.713 -18.225 1.00 90.06 106 GLN A C 1
ATOM 881 O O . GLN A 1 106 ? 21.533 8.326 -19.155 1.00 90.06 106 GLN A O 1
ATOM 886 N N . ILE A 1 107 ? 19.503 8.699 -18.258 1.00 86.81 107 ILE A N 1
ATOM 887 C CA . ILE A 1 107 ? 18.699 8.213 -19.374 1.00 86.81 107 ILE A CA 1
ATOM 888 C C . ILE A 1 107 ? 17.710 9.322 -19.711 1.00 86.81 107 ILE A C 1
ATOM 890 O O . ILE A 1 107 ? 16.813 9.627 -18.925 1.00 86.81 107 ILE A O 1
ATOM 894 N N . GLN A 1 108 ? 17.921 9.945 -20.865 1.00 81.94 108 GLN A N 1
ATOM 895 C CA . GLN A 1 108 ? 17.213 11.153 -21.290 1.00 81.94 108 GLN A CA 1
ATOM 896 C C . GLN A 1 108 ? 15.939 10.823 -22.083 1.00 81.94 108 GLN A C 1
ATOM 898 O O . GLN A 1 108 ? 15.039 11.653 -22.164 1.00 81.94 108 GLN A O 1
ATOM 903 N N . SER A 1 109 ? 15.839 9.610 -22.645 1.00 86.69 109 SER A N 1
ATOM 904 C CA . SER A 1 109 ? 14.620 9.095 -23.283 1.00 86.69 109 SER A CA 1
ATOM 905 C C . SER A 1 109 ? 14.371 7.631 -22.923 1.00 86.69 109 SER A C 1
ATOM 907 O O . SER A 1 109 ? 15.305 6.843 -22.778 1.00 86.69 109 SER A O 1
ATOM 909 N N . LYS A 1 110 ? 13.090 7.252 -22.849 1.00 87.62 110 LYS A N 1
ATOM 910 C CA . LYS A 1 110 ? 12.650 5.857 -22.689 1.00 87.62 110 LYS A CA 1
ATOM 911 C C . LYS A 1 110 ? 13.125 4.963 -23.836 1.00 87.62 110 LYS A C 1
ATOM 913 O O . LYS A 1 110 ? 13.380 3.790 -23.601 1.00 87.62 110 LYS A O 1
ATOM 918 N N . ASP A 1 111 ? 13.311 5.527 -25.029 1.00 90.69 111 ASP A N 1
ATOM 919 C CA . ASP A 1 111 ? 13.761 4.793 -26.222 1.00 90.69 111 ASP A CA 1
ATOM 920 C C . ASP A 1 111 ? 15.192 4.251 -26.080 1.00 90.69 111 ASP A C 1
ATOM 922 O O . ASP A 1 111 ? 15.605 3.359 -26.813 1.00 90.69 111 ASP A O 1
ATOM 926 N N . GLN A 1 112 ? 15.961 4.777 -25.121 1.00 90.69 112 GLN A N 1
ATOM 927 C CA . GLN A 1 112 ? 17.307 4.297 -24.801 1.00 90.69 112 GLN A CA 1
ATOM 928 C C . GLN A 1 112 ? 17.287 3.026 -23.937 1.00 90.69 112 GLN A C 1
ATOM 930 O O . GLN A 1 112 ? 18.344 2.451 -23.680 1.00 90.69 112 GLN A O 1
ATOM 935 N N . ILE A 1 113 ? 16.111 2.600 -23.457 1.00 92.19 113 ILE A N 1
ATOM 936 C CA . ILE A 1 113 ? 15.945 1.429 -22.597 1.00 92.19 113 ILE A CA 1
ATOM 937 C C . ILE A 1 113 ? 15.426 0.262 -23.451 1.00 92.19 113 ILE A C 1
ATOM 939 O O . ILE A 1 113 ? 14.243 0.239 -23.802 1.00 92.19 113 ILE A O 1
ATOM 943 N N . PRO A 1 114 ? 16.273 -0.721 -23.795 1.00 92.38 114 PRO A N 1
ATOM 944 C CA . PRO A 1 114 ? 15.845 -1.860 -24.595 1.00 92.38 114 PRO A CA 1
ATOM 945 C C . PRO A 1 114 ? 14.832 -2.719 -23.831 1.00 92.38 114 PRO A C 1
ATOM 947 O O . PRO A 1 114 ? 14.928 -2.877 -22.613 1.00 92.38 114 PRO A O 1
ATOM 950 N N . ASN A 1 115 ? 13.878 -3.302 -24.564 1.00 94.38 115 ASN A N 1
ATOM 951 C CA . ASN A 1 115 ? 12.848 -4.201 -24.028 1.00 94.38 115 ASN A CA 1
ATOM 952 C C . ASN A 1 115 ? 12.060 -3.602 -22.849 1.00 94.38 115 ASN A C 1
ATOM 954 O O . ASN A 1 115 ? 11.691 -4.317 -21.914 1.00 94.38 115 ASN A O 1
ATOM 958 N N . LEU A 1 116 ? 11.834 -2.285 -22.869 1.00 95.56 116 LEU A N 1
ATOM 959 C CA . LEU A 1 116 ? 11.090 -1.571 -21.838 1.00 95.56 116 LEU A CA 1
ATOM 960 C C . LEU A 1 116 ? 9.627 -2.033 -21.796 1.00 95.56 116 LEU A C 1
ATOM 962 O O . LEU A 1 116 ? 8.905 -1.927 -22.783 1.00 95.56 116 LEU A O 1
ATOM 966 N N . ILE A 1 117 ? 9.187 -2.488 -20.624 1.00 95.81 117 ILE A N 1
ATOM 967 C CA . ILE A 1 117 ? 7.812 -2.935 -20.364 1.00 95.81 117 ILE A CA 1
ATOM 968 C C . ILE A 1 117 ? 7.045 -1.896 -19.553 1.00 95.81 117 ILE A C 1
ATOM 970 O O . ILE A 1 117 ? 5.891 -1.594 -19.848 1.00 95.81 117 ILE A O 1
ATOM 974 N N . SER A 1 118 ? 7.677 -1.327 -18.526 1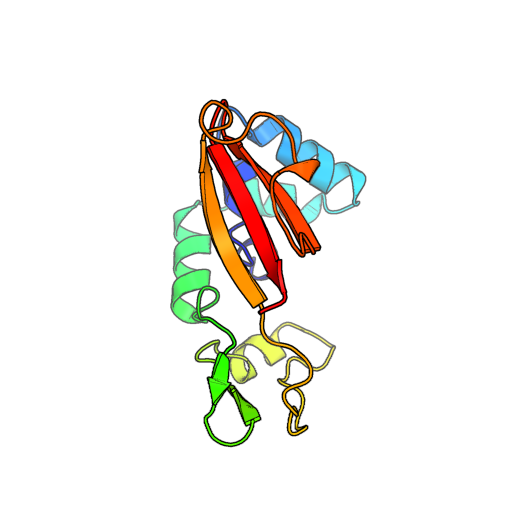.00 95.06 118 SER A N 1
ATOM 975 C CA . SER A 1 118 ? 7.051 -0.309 -17.686 1.00 95.06 118 SER A CA 1
ATOM 976 C C . SER A 1 118 ? 8.055 0.748 -17.248 1.00 95.06 118 SER A C 1
ATOM 978 O O . SER A 1 118 ? 9.259 0.503 -17.162 1.00 95.06 118 SER A O 1
ATOM 980 N N . PHE A 1 119 ? 7.548 1.949 -16.985 1.00 93.69 119 PHE A N 1
ATOM 981 C CA . PHE A 1 119 ? 8.345 3.094 -16.569 1.00 93.69 119 PHE A CA 1
ATOM 982 C C . PHE A 1 119 ? 7.513 4.008 -15.677 1.00 93.69 119 PHE A C 1
ATOM 984 O O . PHE A 1 119 ? 6.419 4.418 -16.068 1.00 93.69 119 PHE A O 1
ATOM 991 N N . ALA A 1 120 ? 8.070 4.415 -14.540 1.00 94.00 120 ALA A N 1
ATOM 992 C CA . ALA A 1 120 ? 7.472 5.393 -13.644 1.00 94.00 120 ALA A CA 1
ATOM 993 C C . ALA A 1 120 ? 8.518 6.391 -13.137 1.00 94.00 120 ALA A C 1
ATOM 995 O O . ALA A 1 120 ? 9.642 6.021 -12.797 1.00 94.00 120 ALA A O 1
ATOM 996 N N . LEU A 1 121 ? 8.126 7.662 -13.027 1.00 93.38 121 LEU A N 1
ATOM 997 C CA . LEU A 1 121 ? 8.872 8.640 -12.239 1.00 93.38 121 LEU A CA 1
ATOM 998 C C . LEU A 1 121 ? 8.505 8.435 -10.767 1.00 93.38 121 LEU A C 1
ATOM 1000 O O . LEU A 1 121 ? 7.348 8.586 -10.386 1.00 93.38 121 LEU A O 1
ATOM 1004 N N . THR A 1 122 ? 9.485 8.074 -9.945 1.00 93.38 122 THR A N 1
ATOM 1005 C CA . THR A 1 122 ? 9.302 7.758 -8.516 1.00 93.38 122 THR A CA 1
ATOM 1006 C C . THR A 1 122 ? 9.767 8.893 -7.600 1.00 93.38 122 THR A C 1
ATOM 1008 O O . THR A 1 122 ? 9.742 8.784 -6.378 1.00 93.38 122 THR A O 1
ATOM 1011 N N . GLY A 1 123 ? 10.190 10.010 -8.191 1.00 90.25 123 GLY A N 1
ATOM 1012 C CA . GLY A 1 123 ? 10.545 11.251 -7.515 1.00 90.25 123 GLY A CA 1
ATOM 1013 C C . GLY A 1 123 ? 10.949 12.316 -8.533 1.00 90.25 123 GLY A C 1
ATOM 1014 O O . GLY A 1 123 ? 10.942 12.066 -9.734 1.00 90.25 123 GLY A O 1
ATOM 1015 N N . THR A 1 124 ? 11.364 13.495 -8.067 1.00 90.88 124 THR A N 1
ATOM 1016 C CA . THR A 1 124 ? 11.644 14.658 -8.936 1.00 90.88 124 THR A CA 1
ATOM 1017 C C . THR A 1 124 ? 12.646 14.374 -10.062 1.00 90.88 124 THR A C 1
ATOM 1019 O O . THR A 1 124 ? 12.565 14.980 -11.124 1.00 90.88 124 THR A O 1
ATOM 1022 N N . ARG A 1 125 ? 13.613 13.477 -9.836 1.00 92.19 125 ARG A N 1
ATOM 1023 C CA . ARG A 1 125 ? 14.637 13.080 -10.825 1.00 92.19 125 ARG A CA 1
ATOM 1024 C C . ARG A 1 125 ? 14.933 11.584 -10.811 1.00 92.19 125 ARG A C 1
ATOM 1026 O O . ARG A 1 125 ? 15.961 11.162 -11.330 1.00 92.19 125 ARG A O 1
ATOM 1033 N N . LYS A 1 126 ? 14.077 10.802 -10.154 1.00 94.44 126 LYS A N 1
ATOM 1034 C CA . LYS A 1 126 ? 14.237 9.357 -9.995 1.00 94.44 126 LYS A CA 1
ATOM 1035 C C . LYS A 1 126 ? 13.202 8.661 -10.848 1.00 94.44 126 LYS A C 1
ATOM 1037 O O . LYS A 1 126 ? 12.046 9.082 -10.892 1.00 94.44 126 LYS A O 1
ATOM 1042 N N . MET A 1 127 ? 13.626 7.596 -11.495 1.00 93.56 127 MET A N 1
ATOM 1043 C CA . MET A 1 127 ? 12.755 6.742 -12.272 1.00 93.56 127 MET A CA 1
ATOM 1044 C C . MET A 1 127 ? 13.005 5.291 -11.906 1.00 93.56 127 MET A C 1
ATOM 1046 O O . MET A 1 127 ? 14.128 4.907 -11.581 1.00 93.56 127 MET A O 1
ATOM 1050 N N . LYS A 1 128 ? 11.944 4.504 -11.997 1.00 95.94 128 LYS A N 1
ATOM 1051 C CA . LYS A 1 128 ? 11.984 3.055 -11.904 1.00 95.94 128 LYS A CA 1
ATOM 1052 C C . LYS A 1 128 ? 11.405 2.496 -13.188 1.00 95.94 128 LYS A C 1
ATOM 1054 O O . LYS A 1 128 ? 10.386 2.990 -13.672 1.00 95.94 128 LYS A O 1
ATOM 1059 N N . TYR A 1 129 ? 12.061 1.500 -13.753 1.00 95.31 129 TYR A N 1
ATOM 1060 C CA . TYR A 1 129 ? 11.612 0.877 -14.986 1.00 95.31 129 TYR A CA 1
ATOM 1061 C C . TYR A 1 129 ? 11.826 -0.627 -14.949 1.00 95.31 129 TYR A C 1
ATOM 1063 O O . TYR A 1 129 ? 12.669 -1.137 -14.209 1.00 95.31 129 TYR A O 1
ATOM 1071 N N . THR A 1 130 ? 11.044 -1.326 -15.758 1.00 96.88 130 THR A N 1
ATOM 1072 C CA . THR A 1 130 ? 11.063 -2.779 -15.855 1.00 96.88 130 THR A CA 1
ATOM 1073 C C . THR A 1 130 ? 11.314 -3.176 -17.300 1.00 96.88 130 THR A C 1
ATOM 1075 O O . THR A 1 130 ? 10.641 -2.678 -18.203 1.00 96.88 130 THR A O 1
ATOM 1078 N N . THR A 1 131 ? 12.273 -4.071 -17.516 1.00 96.50 131 THR A N 1
ATOM 1079 C CA . THR A 1 131 ? 12.590 -4.649 -18.827 1.00 96.50 131 THR A CA 1
ATOM 1080 C C . THR A 1 131 ? 12.279 -6.138 -18.839 1.00 96.50 131 THR A C 1
ATOM 1082 O O . THR A 1 131 ? 12.399 -6.800 -17.805 1.00 96.50 131 THR A O 1
ATOM 1085 N N . LEU A 1 132 ? 11.901 -6.670 -19.998 1.00 94.50 132 LEU A N 1
ATOM 1086 C CA . LEU A 1 132 ? 11.827 -8.116 -20.206 1.00 94.50 132 LEU A CA 1
ATOM 1087 C C . LEU A 1 132 ? 13.250 -8.700 -20.204 1.00 94.50 132 LEU A C 1
ATOM 1089 O O . LEU A 1 132 ? 14.137 -8.123 -20.843 1.00 94.50 132 LEU A O 1
ATOM 1093 N N . CYS A 1 133 ? 13.462 -9.773 -19.435 1.00 86.50 133 CYS A N 1
ATOM 1094 C CA . CYS A 1 133 ? 14.725 -10.515 -19.398 1.00 86.50 133 CYS A CA 1
ATOM 1095 C C . CYS A 1 133 ? 14.922 -11.363 -20.655 1.00 86.50 133 CYS A C 1
ATOM 1097 O O . CYS A 1 133 ? 13.915 -11.914 -21.154 1.00 86.50 133 CYS A O 1
#

pLDDT: mean 95.02, std 2.89, range [81.94, 98.25]

Organism: Geobacillus kaustophilus (NCBI:txid1462)

Radius of gyration: 19.78 Å; chains: 1; bounding box: 42×43×43 Å